Protein AF-A0A0H5CPB0-F1 (afdb_monomer_lite)

Sequence (94 aa):
MDETLHRLLAEAVGRYLDAVDQLADEQRGIAGLELRRLAGAWRSVLGLHHPDGARCAGCGRVHLPRPRRGMCAVWRVAGAYFVRRDGGGLMAER

pLDDT: mean 81.9, std 18.86, range [34.03, 98.19]

Structure (mmCIF, N/CA/C/O backbone):
data_AF-A0A0H5CPB0-F1
#
_entry.id   AF-A0A0H5CPB0-F1
#
loop_
_atom_site.group_PDB
_atom_site.id
_atom_site.type_symbol
_atom_site.label_atom_id
_atom_site.label_alt_id
_atom_site.label_comp_id
_atom_site.label_asym_id
_atom_site.label_entity_id
_atom_site.label_seq_id
_atom_site.pdbx_PDB_ins_code
_atom_site.Cartn_x
_atom_site.Cartn_y
_atom_site.Cartn_z
_atom_site.occupancy
_atom_site.B_iso_or_equiv
_atom_site.auth_seq_id
_atom_site.auth_comp_id
_atom_site.auth_asym_id
_atom_site.auth_atom_id
_atom_site.pdbx_PDB_model_num
ATOM 1 N N . MET A 1 1 ? 13.655 -1.476 -11.332 1.00 67.06 1 MET A N 1
ATOM 2 C CA . MET A 1 1 ? 13.866 -1.939 -9.942 1.00 67.06 1 MET A CA 1
ATOM 3 C C . MET A 1 1 ? 14.265 -3.387 -10.084 1.00 67.06 1 MET A C 1
ATOM 5 O O . MET A 1 1 ? 13.672 -4.024 -10.941 1.00 67.06 1 MET A O 1
ATOM 9 N N . ASP A 1 2 ? 15.273 -3.859 -9.356 1.00 74.62 2 ASP A N 1
ATOM 10 C CA . ASP A 1 2 ? 15.589 -5.290 -9.375 1.00 74.62 2 ASP A CA 1
ATOM 11 C C . ASP A 1 2 ? 14.381 -6.116 -8.890 1.00 74.62 2 ASP A C 1
ATOM 13 O O . ASP A 1 2 ? 13.633 -5.654 -8.024 1.00 74.62 2 ASP A O 1
ATOM 17 N N . GLU A 1 3 ? 14.166 -7.300 -9.460 1.00 77.88 3 GLU A N 1
ATOM 18 C CA . GLU A 1 3 ? 13.003 -8.145 -9.157 1.00 77.88 3 GLU A CA 1
ATOM 19 C C . GLU A 1 3 ? 13.016 -8.611 -7.695 1.00 77.88 3 GLU A C 1
ATOM 21 O O . GLU A 1 3 ? 11.980 -8.615 -7.026 1.00 77.88 3 GLU A O 1
ATOM 26 N N . THR A 1 4 ? 14.201 -8.911 -7.159 1.00 84.12 4 THR A N 1
ATOM 27 C CA . THR A 1 4 ? 14.366 -9.302 -5.753 1.00 84.12 4 THR A CA 1
ATOM 28 C C . THR A 1 4 ? 14.008 -8.146 -4.824 1.00 84.12 4 THR A C 1
ATOM 30 O O . THR A 1 4 ? 13.224 -8.315 -3.890 1.00 84.12 4 THR A O 1
ATOM 33 N N . LEU A 1 5 ? 14.520 -6.943 -5.114 1.00 83.00 5 LEU A N 1
ATOM 34 C CA . LEU A 1 5 ? 14.171 -5.732 -4.363 1.00 83.00 5 LEU A CA 1
ATOM 35 C C . LEU A 1 5 ? 12.665 -5.442 -4.425 1.00 83.00 5 LEU A C 1
ATOM 37 O O . LEU A 1 5 ? 12.079 -5.031 -3.424 1.00 83.00 5 LEU A O 1
ATOM 41 N N . HIS A 1 6 ? 12.038 -5.658 -5.583 1.00 85.69 6 HIS A N 1
ATOM 42 C CA . HIS A 1 6 ? 10.596 -5.504 -5.727 1.00 85.69 6 HIS A CA 1
ATOM 43 C C . HIS A 1 6 ? 9.829 -6.456 -4.828 1.00 85.69 6 HIS A C 1
ATOM 45 O O . HIS A 1 6 ? 8.943 -6.015 -4.103 1.00 85.69 6 HIS A O 1
ATOM 51 N N . ARG A 1 7 ? 10.190 -7.739 -4.853 1.00 89.44 7 ARG A N 1
ATOM 52 C CA . ARG A 1 7 ? 9.525 -8.775 -4.068 1.00 89.44 7 ARG A CA 1
ATOM 53 C C . ARG A 1 7 ? 9.596 -8.475 -2.574 1.00 89.44 7 ARG A C 1
ATOM 55 O O . ARG A 1 7 ? 8.563 -8.458 -1.918 1.00 89.44 7 ARG A O 1
ATOM 62 N N . LEU A 1 8 ? 10.786 -8.146 -2.067 1.00 91.31 8 LEU A N 1
ATOM 63 C CA . LEU A 1 8 ? 10.982 -7.800 -0.655 1.00 91.31 8 LEU A CA 1
ATOM 64 C C . LEU A 1 8 ? 10.178 -6.562 -0.246 1.00 91.31 8 LEU A C 1
ATOM 66 O O . LEU A 1 8 ? 9.564 -6.534 0.819 1.00 91.31 8 LEU A O 1
ATOM 70 N N . LEU A 1 9 ? 10.159 -5.534 -1.099 1.00 90.94 9 LEU A N 1
ATOM 71 C CA . LEU A 1 9 ? 9.379 -4.331 -0.835 1.00 90.94 9 LEU A CA 1
ATOM 72 C C . LEU A 1 9 ? 7.872 -4.610 -0.868 1.00 90.94 9 LEU A C 1
ATOM 74 O O . LEU A 1 9 ? 7.150 -4.114 -0.008 1.00 90.94 9 LEU A O 1
ATOM 78 N N . ALA A 1 10 ? 7.401 -5.387 -1.843 1.00 93.31 10 ALA A N 1
ATOM 79 C CA . ALA A 1 10 ? 6.002 -5.778 -1.972 1.00 93.31 10 ALA A CA 1
ATOM 80 C C . ALA A 1 10 ? 5.530 -6.577 -0.757 1.00 93.31 10 ALA A C 1
ATOM 82 O O . ALA A 1 10 ? 4.454 -6.307 -0.234 1.00 93.31 10 ALA A O 1
ATOM 83 N N . GLU A 1 11 ? 6.360 -7.493 -0.267 1.00 95.25 11 GLU A N 1
ATOM 84 C CA . GLU A 1 11 ? 6.080 -8.278 0.930 1.00 95.25 11 GLU A CA 1
ATOM 85 C C . GLU A 1 11 ? 6.001 -7.397 2.186 1.00 95.25 11 GLU A C 1
ATOM 87 O O . GLU A 1 11 ? 5.046 -7.494 2.955 1.00 95.25 11 GLU A O 1
ATOM 92 N N . ALA A 1 12 ? 6.962 -6.487 2.376 1.00 95.25 12 ALA A N 1
ATOM 93 C CA . ALA A 1 12 ? 6.965 -5.570 3.516 1.00 95.25 12 ALA A CA 1
ATOM 94 C C . ALA A 1 12 ? 5.758 -4.616 3.502 1.00 95.25 12 ALA A C 1
ATOM 96 O O . ALA A 1 12 ? 5.094 -4.441 4.521 1.00 95.25 12 ALA A O 1
ATOM 97 N N . VAL A 1 13 ? 5.437 -4.041 2.339 1.00 96.06 13 VAL A N 1
ATOM 98 C CA . VAL A 1 13 ? 4.238 -3.211 2.160 1.00 96.06 13 VAL A CA 1
ATOM 99 C C . VAL A 1 13 ? 2.964 -4.026 2.394 1.00 96.06 13 VAL A C 1
ATOM 101 O O . VAL A 1 13 ? 2.045 -3.529 3.037 1.00 96.06 13 VAL A O 1
ATOM 104 N N . GLY A 1 14 ? 2.910 -5.269 1.907 1.00 96.81 14 GLY A N 1
ATOM 105 C CA . GLY A 1 14 ? 1.787 -6.182 2.123 1.00 96.81 14 GLY A CA 1
ATOM 106 C C . GLY A 1 14 ? 1.515 -6.402 3.607 1.00 96.81 14 GLY A C 1
ATOM 107 O O . GLY A 1 14 ? 0.410 -6.123 4.058 1.00 96.81 14 GLY A O 1
ATOM 108 N N . ARG A 1 15 ? 2.549 -6.759 4.382 1.00 97.06 15 ARG A N 1
ATOM 109 C CA . ARG A 1 15 ? 2.436 -6.922 5.841 1.00 97.06 15 ARG A CA 1
ATOM 110 C C . ARG A 1 15 ? 1.902 -5.678 6.543 1.00 97.06 15 ARG A C 1
ATOM 112 O O . ARG A 1 15 ? 1.072 -5.796 7.437 1.00 97.06 15 ARG A O 1
ATOM 119 N N . TYR A 1 16 ? 2.361 -4.491 6.146 1.00 97.00 16 TYR A N 1
ATOM 120 C CA . TYR A 1 16 ? 1.847 -3.246 6.714 1.00 97.00 16 TYR A CA 1
ATOM 121 C C . TYR A 1 16 ? 0.350 -3.070 6.425 1.00 97.00 16 TYR A C 1
ATOM 123 O O . TYR A 1 16 ? -0.418 -2.737 7.322 1.00 97.00 16 TYR A O 1
ATOM 131 N N . LEU A 1 17 ? -0.083 -3.303 5.183 1.00 97.44 17 LEU A N 1
ATOM 132 C CA . LEU A 1 17 ? -1.495 -3.178 4.809 1.00 97.44 17 LEU A CA 1
ATOM 133 C C . LEU A 1 17 ? -2.369 -4.244 5.486 1.00 97.44 17 LEU A C 1
ATOM 135 O O . LEU A 1 17 ? -3.506 -3.945 5.840 1.00 97.44 17 LEU A O 1
ATOM 139 N N . ASP A 1 18 ? -1.839 -5.445 5.721 1.00 97.44 18 ASP A N 1
ATOM 140 C CA . ASP A 1 18 ? -2.525 -6.484 6.494 1.00 97.44 18 ASP A CA 1
ATOM 141 C C . ASP A 1 18 ? -2.693 -6.060 7.962 1.00 97.44 18 ASP A C 1
ATOM 143 O O . ASP A 1 18 ? -3.767 -6.231 8.534 1.00 97.44 18 ASP A O 1
ATOM 147 N N . ALA A 1 19 ? -1.679 -5.423 8.557 1.00 96.19 19 ALA A N 1
ATOM 148 C CA . ALA A 1 19 ? -1.793 -4.838 9.894 1.00 96.19 19 ALA A CA 1
ATOM 149 C C . ALA A 1 19 ? -2.823 -3.691 9.944 1.00 96.19 19 ALA A C 1
ATOM 151 O O . ALA A 1 19 ? -3.550 -3.557 10.925 1.00 96.19 19 ALA A O 1
ATOM 152 N N . VAL A 1 20 ? -2.939 -2.882 8.881 1.00 96.75 20 VAL A N 1
ATOM 153 C CA . VAL A 1 20 ? -3.997 -1.859 8.776 1.00 96.75 20 VAL A CA 1
ATOM 154 C C . VAL A 1 20 ? -5.389 -2.491 8.734 1.00 96.75 20 VAL A C 1
ATOM 156 O O . VAL A 1 20 ? -6.301 -1.957 9.363 1.00 96.75 20 VAL A O 1
ATOM 159 N N . ASP A 1 21 ? -5.568 -3.617 8.041 1.00 96.88 21 ASP A N 1
ATOM 160 C CA . ASP A 1 21 ? -6.850 -4.332 8.041 1.00 96.88 21 ASP A CA 1
ATOM 161 C C . ASP A 1 21 ? -7.180 -4.920 9.420 1.00 96.88 21 ASP A C 1
ATOM 163 O O . ASP A 1 21 ? -8.320 -4.810 9.862 1.00 96.88 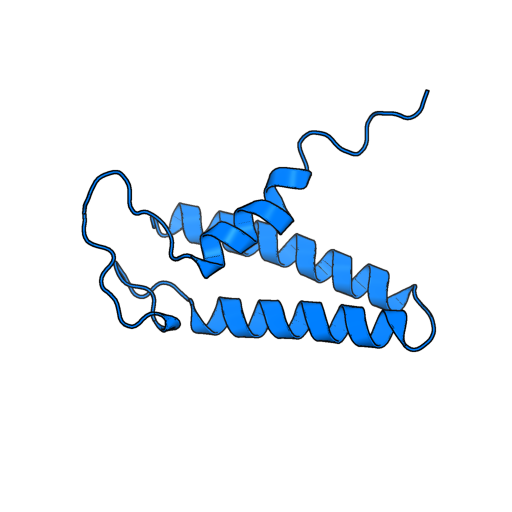21 ASP A O 1
ATOM 167 N N . GLN A 1 22 ? -6.189 -5.454 10.141 1.00 96.00 22 GLN A N 1
ATOM 168 C CA . GLN A 1 22 ? -6.376 -5.911 11.525 1.00 96.00 22 GLN A CA 1
ATOM 169 C C . GLN A 1 22 ? -6.814 -4.762 12.445 1.00 96.00 22 GLN A C 1
ATOM 171 O O . GLN A 1 22 ? -7.797 -4.891 13.171 1.00 96.00 22 GLN A O 1
ATOM 176 N N . LEU A 1 23 ? -6.162 -3.598 12.349 1.00 96.44 23 LEU A N 1
ATOM 177 C CA . LEU A 1 23 ? -6.584 -2.395 13.076 1.00 96.44 23 LEU A CA 1
ATOM 178 C C . LEU A 1 23 ? -8.001 -1.967 12.682 1.00 96.44 23 LEU A C 1
ATOM 180 O O . LEU A 1 23 ? -8.772 -1.495 13.513 1.00 96.44 23 LEU A O 1
ATOM 184 N N . ALA A 1 24 ? -8.370 -2.125 11.414 1.00 96.62 24 ALA A N 1
ATOM 185 C CA . ALA A 1 24 ? -9.710 -1.806 10.956 1.00 96.62 24 ALA A CA 1
ATOM 186 C C . ALA A 1 24 ? -10.784 -2.720 11.568 1.00 96.62 24 ALA A C 1
ATOM 188 O O . ALA A 1 24 ? -11.905 -2.259 11.782 1.00 96.62 24 ALA A O 1
ATOM 189 N N . ASP A 1 25 ? -10.451 -3.979 11.862 1.00 94.38 25 ASP A N 1
ATOM 190 C CA . ASP A 1 25 ? -11.345 -4.937 12.524 1.00 94.38 25 ASP A CA 1
ATOM 191 C C . ASP A 1 25 ? -11.570 -4.599 14.006 1.00 94.38 25 ASP A C 1
ATOM 193 O O . ASP A 1 25 ? -12.664 -4.816 14.534 1.00 94.38 25 ASP A O 1
ATOM 197 N N . GLU A 1 26 ? -10.567 -4.018 14.664 1.00 95.00 26 GLU A N 1
ATOM 198 C CA . GLU A 1 26 ? -10.655 -3.546 16.052 1.00 95.00 26 GLU A CA 1
ATOM 199 C C . GLU A 1 26 ? -11.487 -2.257 16.181 1.00 95.00 26 GLU A C 1
ATOM 201 O O . GLU A 1 26 ? -12.125 -2.005 17.209 1.00 95.00 26 GLU A O 1
ATOM 206 N N . GLN A 1 27 ? -11.532 -1.447 15.119 1.00 93.50 27 GLN A N 1
ATOM 207 C CA . GLN A 1 27 ? -12.215 -0.158 15.107 1.00 93.50 27 GLN A CA 1
ATOM 208 C C . GLN A 1 27 ? -13.704 -0.285 14.767 1.00 93.50 27 GLN A C 1
ATOM 210 O O . GLN A 1 27 ? -14.111 -0.851 13.754 1.00 93.50 27 GLN A O 1
ATOM 215 N N . ARG A 1 28 ? -14.559 0.339 15.585 1.00 88.69 28 ARG A N 1
ATOM 216 C CA . ARG A 1 28 ? -16.008 0.382 15.337 1.00 88.69 28 ARG A CA 1
ATOM 217 C C . ARG A 1 28 ? -16.400 1.551 14.431 1.00 88.69 28 ARG A C 1
ATOM 219 O O . ARG A 1 28 ? -15.851 2.648 14.514 1.00 88.69 28 ARG A O 1
ATOM 226 N N . GLY A 1 29 ? -17.430 1.334 13.615 1.00 92.06 29 GLY A N 1
ATOM 227 C CA . GLY A 1 29 ? -18.065 2.383 12.816 1.00 92.06 29 GLY A CA 1
ATOM 228 C C . GLY A 1 29 ? -17.238 2.838 11.610 1.00 92.06 29 GLY A C 1
ATOM 229 O O . GLY A 1 29 ? -16.545 2.048 10.974 1.00 92.06 29 GLY A O 1
ATOM 230 N N . ILE A 1 30 ? -17.352 4.124 11.267 1.00 96.75 30 ILE A N 1
ATOM 231 C CA . ILE A 1 30 ? -16.822 4.696 10.014 1.00 96.75 30 ILE A CA 1
ATOM 232 C C . ILE A 1 30 ? -15.296 4.562 9.916 1.00 96.75 30 ILE A C 1
ATOM 234 O O . ILE A 1 30 ? -14.775 4.340 8.827 1.00 96.75 30 ILE A O 1
ATOM 238 N N . ALA A 1 31 ? -14.578 4.642 11.039 1.00 96.06 31 ALA A N 1
ATOM 239 C CA . ALA A 1 31 ? -13.120 4.553 11.046 1.00 96.06 31 ALA A CA 1
ATOM 240 C C . ALA A 1 31 ? -12.612 3.214 10.482 1.00 96.06 31 ALA A C 1
ATOM 242 O O . ALA A 1 31 ? -11.749 3.217 9.609 1.00 96.06 31 ALA A O 1
ATOM 243 N N . GLY A 1 32 ? -13.183 2.083 10.916 1.00 97.31 32 GLY A N 1
ATOM 244 C CA . GLY A 1 32 ? -12.812 0.764 10.392 1.00 97.31 32 GLY A CA 1
ATOM 245 C C . GLY A 1 32 ? -13.133 0.621 8.901 1.00 97.31 32 GLY A C 1
ATOM 246 O O . GLY A 1 32 ? -12.311 0.140 8.123 1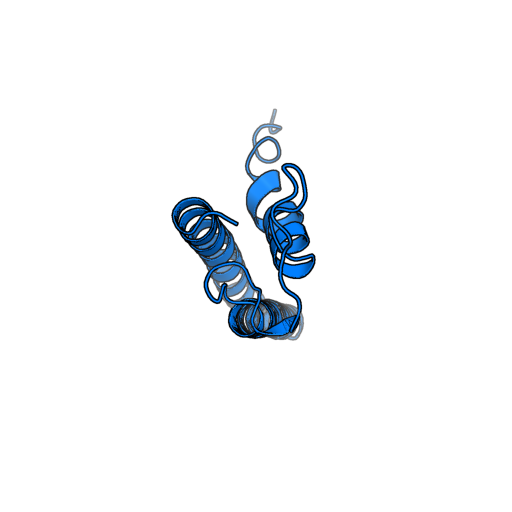.00 97.31 32 GLY A O 1
ATOM 247 N N . LEU A 1 33 ? -14.292 1.129 8.463 1.00 97.56 33 LEU A N 1
ATOM 248 C CA . LEU A 1 33 ? -14.662 1.123 7.044 1.00 97.56 33 LEU A CA 1
ATOM 249 C C . LEU A 1 33 ? -13.650 1.895 6.181 1.00 97.56 33 LEU A C 1
ATOM 251 O O . LEU A 1 33 ? -13.208 1.383 5.151 1.00 97.56 33 LEU A O 1
ATOM 255 N N . GLU A 1 34 ? -13.270 3.105 6.594 1.00 98.19 34 GLU A N 1
ATOM 256 C CA . GLU A 1 34 ? -12.323 3.929 5.838 1.00 98.19 34 GLU A CA 1
ATOM 257 C C . GLU A 1 34 ? -10.901 3.351 5.861 1.00 98.19 34 GLU A C 1
ATOM 259 O O . GLU A 1 34 ? -10.213 3.410 4.842 1.00 98.19 34 GLU A O 1
ATOM 264 N N . LEU A 1 35 ? -10.469 2.712 6.956 1.00 97.69 35 LEU A N 1
ATOM 265 C CA . LEU A 1 35 ? -9.180 2.010 7.002 1.00 97.69 35 LEU A CA 1
ATOM 266 C C . LEU A 1 35 ? -9.118 0.866 5.980 1.00 97.69 35 LEU A C 1
ATOM 268 O O . LEU A 1 35 ? -8.195 0.844 5.161 1.00 97.69 35 LEU A O 1
ATOM 272 N N . ARG A 1 36 ? -10.131 -0.017 5.940 1.00 97.69 36 ARG A N 1
ATOM 273 C CA . ARG A 1 36 ? -10.204 -1.094 4.930 1.00 97.69 36 ARG A CA 1
ATOM 274 C C . ARG A 1 36 ? -10.250 -0.532 3.512 1.00 97.69 36 ARG A C 1
ATOM 276 O O . ARG A 1 36 ? -9.600 -1.050 2.603 1.00 97.69 36 ARG A O 1
ATOM 283 N N . ARG A 1 37 ? -11.000 0.556 3.303 1.00 97.88 37 ARG A N 1
ATOM 284 C CA . ARG A 1 37 ? -11.095 1.224 1.999 1.00 97.88 37 ARG A CA 1
ATOM 285 C C . ARG A 1 37 ? -9.741 1.763 1.543 1.00 97.88 37 ARG A C 1
ATOM 287 O O . ARG A 1 37 ? -9.370 1.561 0.387 1.00 97.88 37 ARG A O 1
ATOM 294 N N . LEU A 1 38 ? -8.996 2.422 2.430 1.00 97.75 38 LEU A N 1
ATOM 295 C CA . LEU A 1 38 ? -7.663 2.948 2.135 1.00 97.75 38 LEU A CA 1
ATOM 296 C C . LEU A 1 38 ? -6.657 1.824 1.866 1.00 97.75 38 LEU A C 1
ATOM 298 O O . LEU A 1 38 ? -5.903 1.912 0.894 1.00 97.75 38 LEU A O 1
ATOM 302 N N . ALA A 1 39 ? -6.673 0.753 2.664 1.00 97.94 39 ALA A N 1
ATOM 303 C CA . ALA A 1 39 ? -5.818 -0.412 2.446 1.00 97.94 39 ALA A CA 1
ATOM 304 C C . ALA A 1 39 ? -6.112 -1.079 1.090 1.00 97.94 39 ALA A C 1
ATOM 306 O O . ALA A 1 39 ? -5.201 -1.303 0.287 1.00 97.94 39 ALA A O 1
ATOM 307 N N . GLY A 1 40 ? -7.390 -1.310 0.773 1.00 98.19 40 GLY A N 1
ATOM 308 C CA . GLY A 1 40 ? -7.825 -1.844 -0.520 1.00 98.19 40 GLY A CA 1
ATOM 309 C C . GLY A 1 40 ? -7.451 -0.948 -1.706 1.00 98.19 40 GLY A C 1
ATOM 310 O O . GLY A 1 40 ? -6.989 -1.443 -2.741 1.00 98.1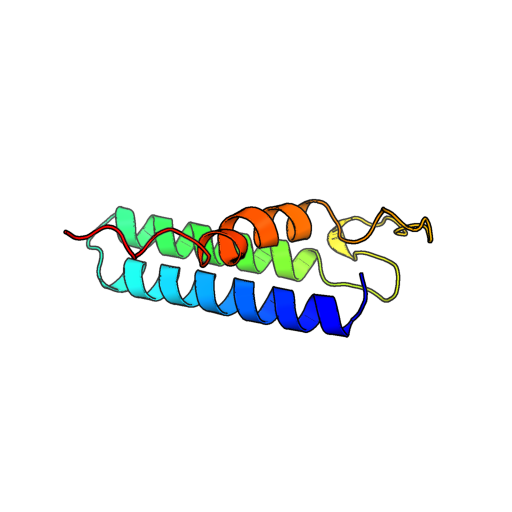9 40 GLY A O 1
ATOM 311 N N . ALA A 1 41 ? -7.576 0.374 -1.555 1.00 98.12 41 ALA A N 1
ATOM 312 C CA . ALA A 1 41 ? -7.163 1.331 -2.577 1.00 98.12 41 ALA A CA 1
ATOM 313 C C . ALA A 1 41 ? -5.655 1.240 -2.856 1.00 98.12 41 ALA A C 1
ATOM 315 O O . ALA A 1 41 ? -5.248 1.162 -4.016 1.00 98.12 41 ALA A O 1
ATOM 316 N N . TRP A 1 42 ? -4.824 1.172 -1.812 1.00 97.94 42 TRP A N 1
ATOM 317 C CA . TRP A 1 42 ? -3.378 1.016 -1.972 1.00 97.94 42 TRP A CA 1
ATOM 318 C C . TRP A 1 42 ? -2.997 -0.312 -2.619 1.00 97.94 42 TRP A C 1
ATOM 320 O O . TRP A 1 42 ? -2.185 -0.303 -3.544 1.00 97.94 42 TRP A O 1
ATOM 330 N N . ARG A 1 43 ? -3.612 -1.434 -2.219 1.00 97.94 43 ARG A N 1
ATOM 331 C CA . ARG A 1 43 ? -3.383 -2.732 -2.881 1.00 97.94 43 ARG A CA 1
ATOM 332 C C . ARG A 1 43 ? -3.709 -2.670 -4.373 1.00 97.94 43 ARG A C 1
ATOM 334 O O . ARG A 1 43 ? -2.912 -3.121 -5.194 1.00 97.94 43 ARG A O 1
ATOM 341 N N . SER A 1 44 ? -4.830 -2.043 -4.726 1.00 97.44 44 SER A N 1
ATOM 342 C CA . SER A 1 44 ? -5.252 -1.877 -6.122 1.00 97.44 44 SER A CA 1
ATOM 343 C C . SER A 1 44 ? -4.244 -1.049 -6.922 1.00 97.44 44 SER A C 1
ATOM 345 O O . SER A 1 44 ? -3.786 -1.474 -7.981 1.00 97.44 44 SER A O 1
ATOM 347 N N . VAL A 1 45 ? -3.834 0.110 -6.393 1.00 96.25 45 VAL A N 1
ATOM 348 C CA . VAL A 1 45 ? -2.840 0.976 -7.043 1.00 96.25 45 VAL A CA 1
ATOM 349 C C . VAL A 1 45 ? -1.495 0.255 -7.191 1.00 96.25 45 VAL A C 1
ATOM 351 O O . VAL A 1 45 ? -0.882 0.310 -8.254 1.00 96.25 45 VAL A O 1
ATOM 354 N N . LEU A 1 46 ? -1.030 -0.469 -6.173 1.00 94.88 46 LEU A N 1
ATOM 355 C CA . LEU A 1 46 ? 0.233 -1.210 -6.242 1.00 94.88 46 LEU A CA 1
ATOM 356 C C . LEU A 1 46 ? 0.193 -2.341 -7.278 1.00 94.88 46 LEU A C 1
ATOM 358 O O . LEU A 1 46 ? 1.155 -2.490 -8.033 1.00 94.88 46 LEU A O 1
ATOM 362 N N . GLY A 1 47 ? -0.925 -3.069 -7.375 1.00 93.69 47 GLY A N 1
ATOM 363 C CA . GLY A 1 47 ? -1.129 -4.116 -8.381 1.00 93.69 47 GLY A CA 1
ATOM 364 C C . GLY A 1 47 ? -1.112 -3.578 -9.817 1.00 93.69 47 GLY A C 1
ATOM 365 O O . GLY A 1 47 ? -0.458 -4.148 -10.694 1.00 93.69 47 GLY A O 1
ATOM 366 N N . LEU A 1 48 ? -1.734 -2.416 -10.051 1.00 93.81 48 LEU A N 1
ATOM 367 C CA . LEU A 1 48 ? -1.659 -1.720 -11.344 1.00 93.81 48 LEU A CA 1
ATOM 368 C C . LEU A 1 48 ? -0.221 -1.315 -11.700 1.00 93.81 48 LEU A C 1
ATOM 370 O O . LEU A 1 48 ? 0.144 -1.254 -12.872 1.00 93.81 48 LEU A O 1
ATOM 374 N N . HIS A 1 49 ? 0.618 -1.063 -10.697 1.00 92.25 49 HIS A N 1
ATOM 375 C CA . HIS A 1 49 ? 2.006 -0.646 -10.860 1.00 92.25 49 HIS A CA 1
ATOM 376 C C . HIS A 1 49 ? 3.023 -1.791 -10.719 1.00 92.25 49 HIS A C 1
ATOM 378 O O . HIS A 1 49 ? 4.183 -1.526 -10.380 1.00 92.25 49 HIS A O 1
ATOM 384 N N . HIS A 1 50 ? 2.642 -3.040 -11.005 1.00 86.19 50 HIS A N 1
ATOM 385 C CA . HIS A 1 50 ? 3.591 -4.155 -11.003 1.00 86.19 50 HIS A CA 1
ATOM 386 C C . HIS A 1 50 ? 4.745 -3.939 -12.016 1.00 86.19 50 HIS A C 1
ATOM 388 O O . HIS A 1 50 ? 4.579 -3.234 -13.026 1.00 86.19 50 HIS A O 1
ATOM 394 N N . PRO A 1 51 ? 5.945 -4.480 -11.743 1.00 82.69 51 PRO A N 1
ATOM 395 C CA . PRO A 1 51 ? 7.056 -4.445 -12.680 1.00 82.69 51 PRO A CA 1
ATOM 396 C C . PRO A 1 51 ? 6.774 -5.345 -13.880 1.00 82.69 51 PRO A C 1
ATOM 398 O O . PRO A 1 51 ? 6.377 -6.492 -13.718 1.00 82.69 51 PRO A O 1
ATOM 401 N N . ASP A 1 52 ? 7.063 -4.830 -15.067 1.00 80.31 52 ASP A N 1
ATOM 402 C CA . ASP A 1 52 ? 7.068 -5.569 -16.328 1.00 80.31 52 ASP A CA 1
ATOM 403 C C . ASP A 1 52 ? 8.478 -5.455 -16.927 1.00 80.31 52 ASP A C 1
ATOM 405 O O . ASP A 1 52 ? 8.828 -4.491 -17.624 1.00 80.31 52 ASP A O 1
ATOM 409 N N . GLY A 1 53 ? 9.358 -6.366 -16.499 1.00 76.25 53 GLY A N 1
ATOM 410 C CA . GLY A 1 53 ? 10.797 -6.295 -16.751 1.00 76.25 53 GLY A CA 1
ATOM 411 C C . GLY A 1 53 ? 11.409 -4.976 -16.254 1.00 76.25 53 GLY A C 1
ATOM 412 O O . GLY A 1 53 ? 11.422 -4.673 -15.062 1.00 76.25 53 GLY A O 1
ATOM 413 N N . ALA A 1 54 ? 11.917 -4.154 -17.179 1.00 73.31 54 ALA A N 1
ATOM 414 C CA . ALA A 1 54 ? 12.489 -2.836 -16.871 1.00 73.31 54 ALA A CA 1
ATOM 415 C C . ALA A 1 54 ? 11.448 -1.695 -16.805 1.00 73.31 54 ALA A C 1
ATOM 417 O O . ALA A 1 54 ? 11.809 -0.526 -16.628 1.00 73.31 54 ALA A O 1
ATOM 418 N N . ARG A 1 55 ? 10.156 -1.990 -16.979 1.00 77.12 55 ARG A N 1
ATOM 419 C CA . ARG A 1 55 ? 9.069 -0.999 -17.001 1.00 77.12 55 ARG A CA 1
ATOM 420 C C . ARG A 1 55 ? 8.141 -1.184 -15.805 1.00 77.12 55 ARG A C 1
ATOM 422 O O . ARG A 1 55 ? 8.202 -2.176 -15.089 1.00 77.12 55 ARG A O 1
ATOM 429 N N . CYS A 1 56 ? 7.287 -0.195 -15.583 1.00 85.88 56 CYS A N 1
ATOM 430 C CA . CYS A 1 56 ? 6.150 -0.307 -14.677 1.00 85.88 56 CYS A CA 1
ATOM 431 C C . CYS A 1 56 ? 4.873 -0.291 -15.517 1.00 85.88 56 CYS A C 1
ATOM 433 O O . CYS A 1 56 ? 4.662 0.677 -16.258 1.00 85.88 56 CYS A O 1
ATOM 435 N N . ALA A 1 57 ? 4.042 -1.329 -15.383 1.00 86.12 57 ALA A N 1
ATOM 436 C CA . ALA A 1 57 ? 2.843 -1.522 -16.197 1.00 86.12 57 ALA A CA 1
ATOM 437 C C . ALA A 1 57 ? 1.896 -0.310 -16.121 1.00 86.12 57 ALA A C 1
ATOM 439 O O . ALA A 1 57 ? 1.562 0.283 -17.143 1.00 86.12 57 ALA A O 1
ATOM 440 N N . GLY A 1 58 ? 1.576 0.155 -14.911 1.00 85.19 58 GLY A N 1
ATOM 441 C CA . GLY A 1 58 ? 0.684 1.301 -14.701 1.00 85.19 58 GLY A CA 1
ATOM 442 C C . GLY A 1 58 ? 1.256 2.661 -15.111 1.00 85.19 58 GLY A C 1
ATOM 443 O O . GLY A 1 58 ? 0.506 3.610 -15.310 1.00 85.19 58 GLY A O 1
ATOM 444 N N . CYS A 1 59 ? 2.580 2.801 -15.255 1.00 85.06 59 CYS A N 1
ATOM 445 C CA . CYS A 1 59 ? 3.170 4.059 -15.727 1.00 85.06 59 CYS A CA 1
ATOM 446 C C . CYS A 1 59 ? 3.263 4.146 -17.255 1.00 85.06 59 CYS A C 1
ATOM 448 O O . CYS A 1 59 ? 3.441 5.251 -17.768 1.00 85.06 59 CYS A O 1
ATOM 450 N N . GLY A 1 60 ? 3.271 3.011 -17.965 1.00 69.88 60 GLY A N 1
ATOM 451 C CA . GLY A 1 60 ? 3.529 2.951 -19.410 1.00 69.88 60 GLY A CA 1
ATOM 452 C C . GLY A 1 60 ? 4.911 3.474 -19.839 1.00 69.88 60 GLY A C 1
ATOM 453 O O . GLY A 1 60 ? 5.162 3.678 -21.023 1.00 69.88 60 GLY A O 1
ATOM 454 N N . ARG A 1 61 ? 5.826 3.731 -18.893 1.00 65.06 61 ARG A N 1
ATOM 455 C CA . ARG A 1 61 ? 7.147 4.324 -19.151 1.00 65.06 61 ARG A CA 1
ATOM 456 C C . ARG A 1 61 ? 8.252 3.310 -18.884 1.00 65.06 61 ARG A C 1
ATOM 458 O O . ARG A 1 61 ? 8.262 2.646 -17.849 1.00 65.06 61 ARG A O 1
ATOM 465 N N . VAL A 1 62 ? 9.224 3.251 -19.795 1.00 60.31 62 VAL A N 1
ATOM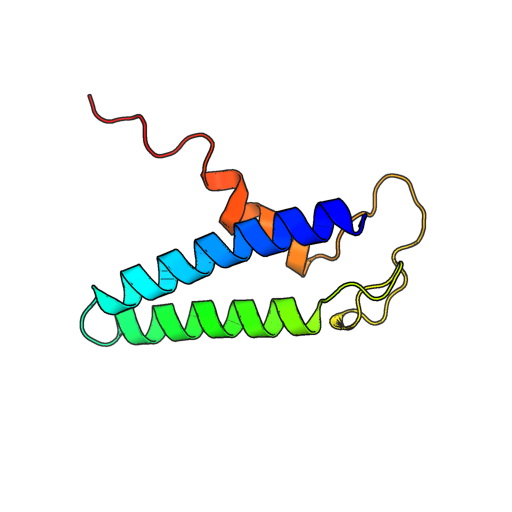 466 C CA . VAL A 1 62 ? 10.489 2.544 -19.563 1.00 60.31 62 VAL A CA 1
ATOM 467 C C . VAL A 1 62 ? 11.264 3.282 -18.482 1.00 60.31 62 VAL A C 1
ATOM 469 O O . VAL A 1 62 ? 11.570 4.468 -18.631 1.00 60.31 62 VAL A O 1
ATOM 472 N N . HIS A 1 63 ? 11.609 2.592 -17.396 1.00 61.41 63 HIS A N 1
ATOM 473 C CA . HIS A 1 63 ? 12.581 3.121 -16.452 1.00 61.41 63 HIS A CA 1
ATOM 474 C C . HIS A 1 63 ? 13.961 2.960 -17.096 1.00 61.41 63 HIS A C 1
ATOM 476 O O . HIS A 1 63 ? 14.564 1.895 -17.034 1.00 61.41 63 HIS A O 1
ATOM 482 N N . LEU A 1 64 ? 14.415 4.003 -17.803 1.00 50.78 64 LEU A N 1
ATOM 483 C CA . LEU A 1 64 ? 15.728 4.042 -18.455 1.00 50.78 64 LEU A CA 1
ATOM 484 C C . LEU A 1 64 ? 16.835 3.552 -17.501 1.00 50.78 64 LEU A C 1
ATOM 486 O O . LEU A 1 64 ? 16.797 3.904 -16.314 1.00 50.78 64 LEU A O 1
ATOM 490 N N . PRO A 1 65 ? 17.853 2.833 -18.013 1.00 47.53 65 PRO A N 1
ATOM 491 C CA . PRO A 1 65 ? 18.984 2.342 -17.236 1.00 47.53 65 PRO A CA 1
ATOM 492 C C . PRO A 1 65 ? 19.932 3.510 -16.935 1.00 47.53 65 PRO A C 1
ATOM 494 O O . PRO A 1 65 ? 21.038 3.612 -17.450 1.00 47.53 65 PRO A O 1
ATOM 497 N N . ARG A 1 66 ? 19.476 4.465 -16.125 1.00 50.09 66 ARG A N 1
ATOM 498 C CA . ARG A 1 66 ? 20.346 5.433 -15.461 1.00 50.09 66 ARG A CA 1
ATOM 499 C C . ARG A 1 66 ? 20.537 4.935 -14.030 1.00 50.09 66 ARG A C 1
ATOM 501 O O . ARG A 1 66 ? 19.534 4.585 -13.402 1.00 50.09 66 ARG A O 1
ATOM 508 N N . PRO A 1 67 ? 21.753 4.988 -13.462 1.00 46.34 67 PRO A N 1
ATOM 509 C CA . PRO A 1 67 ? 22.085 4.406 -12.152 1.00 46.34 67 PRO A CA 1
ATOM 510 C C . PRO A 1 67 ? 21.332 5.011 -10.946 1.00 46.34 67 PRO A C 1
ATOM 512 O O . PRO A 1 67 ? 21.648 4.708 -9.803 1.00 46.34 67 PRO A O 1
ATOM 515 N N . ARG A 1 68 ? 20.330 5.878 -11.164 1.00 49.00 68 ARG A N 1
ATOM 516 C CA . ARG A 1 68 ? 19.563 6.575 -10.120 1.00 49.00 68 ARG A CA 1
ATOM 517 C C . ARG A 1 68 ? 18.048 6.665 -10.348 1.00 49.00 68 ARG A C 1
ATOM 519 O O . ARG A 1 68 ? 17.395 7.450 -9.669 1.00 49.00 68 ARG A O 1
ATOM 526 N N . ARG A 1 69 ? 17.442 5.906 -11.271 1.00 55.50 69 ARG A N 1
ATOM 527 C CA . ARG A 1 69 ? 15.964 5.889 -11.410 1.00 55.50 69 ARG A CA 1
ATOM 528 C C . ARG A 1 69 ? 15.383 4.485 -11.291 1.00 55.50 69 ARG A C 1
ATOM 530 O O . ARG A 1 69 ? 14.665 3.999 -12.157 1.00 55.50 69 ARG A O 1
ATOM 537 N N . GLY A 1 70 ? 15.706 3.862 -10.160 1.00 67.69 70 GLY A N 1
ATOM 538 C CA . GLY A 1 70 ? 14.968 2.733 -9.617 1.00 67.69 70 GLY A CA 1
ATOM 539 C C . GLY A 1 70 ? 13.587 3.172 -9.126 1.00 67.69 70 GLY A C 1
ATOM 540 O O . GLY A 1 70 ? 13.446 4.260 -8.578 1.00 67.69 70 GLY A O 1
ATOM 541 N N . MET A 1 71 ? 12.598 2.294 -9.311 1.00 78.19 71 MET A N 1
ATOM 542 C CA . MET A 1 71 ? 11.249 2.369 -8.739 1.00 78.19 71 MET A CA 1
ATOM 543 C C . MET A 1 71 ? 10.350 3.513 -9.254 1.00 78.19 71 MET A C 1
ATOM 545 O O . MET A 1 71 ? 10.716 4.689 -9.255 1.00 78.19 71 MET A O 1
ATOM 549 N N . CYS A 1 72 ? 9.121 3.180 -9.665 1.00 86.31 72 CYS A N 1
ATOM 550 C CA . CYS A 1 72 ? 8.127 4.194 -10.022 1.00 86.31 72 CYS A CA 1
ATOM 551 C C . CYS A 1 72 ? 7.702 5.014 -8.788 1.00 86.31 72 CYS A C 1
ATOM 553 O O . CYS A 1 72 ? 7.960 4.633 -7.646 1.00 86.31 72 CYS A O 1
ATOM 555 N N . ALA A 1 73 ? 7.072 6.174 -9.000 1.00 87.88 73 ALA A N 1
ATOM 556 C CA . ALA A 1 73 ? 6.703 7.070 -7.901 1.00 87.88 73 ALA A CA 1
ATOM 557 C C . ALA A 1 73 ? 5.795 6.399 -6.855 1.00 87.88 73 ALA A C 1
ATOM 559 O O . ALA A 1 73 ? 6.028 6.589 -5.667 1.00 87.88 73 ALA A O 1
ATOM 560 N N . VAL A 1 74 ? 4.846 5.566 -7.291 1.00 92.62 74 VAL A N 1
ATOM 561 C CA . VAL A 1 74 ? 3.922 4.830 -6.413 1.00 92.62 74 VAL A CA 1
ATOM 562 C C . VAL A 1 74 ? 4.681 3.944 -5.431 1.00 92.62 74 VAL A C 1
ATOM 564 O O . VAL A 1 74 ? 4.558 4.110 -4.221 1.00 92.62 74 VAL A O 1
ATOM 567 N N . TRP A 1 75 ? 5.542 3.064 -5.939 1.00 91.00 75 TRP A N 1
ATOM 568 C CA . TRP A 1 75 ? 6.339 2.175 -5.098 1.00 91.00 75 TRP A CA 1
ATOM 569 C C . TRP A 1 75 ? 7.336 2.943 -4.215 1.00 91.00 75 TRP A C 1
ATOM 571 O O . TRP A 1 75 ? 7.582 2.544 -3.076 1.00 91.00 75 TRP A O 1
ATOM 581 N N . ARG A 1 76 ? 7.863 4.091 -4.681 1.00 89.75 76 ARG A N 1
ATOM 582 C CA . ARG A 1 76 ? 8.717 4.962 -3.850 1.00 89.75 76 ARG A CA 1
ATOM 583 C C . ARG A 1 76 ? 7.960 5.521 -2.649 1.00 89.75 76 ARG A C 1
ATOM 585 O O . ARG A 1 76 ? 8.539 5.581 -1.565 1.00 89.75 76 ARG A O 1
ATOM 592 N N . VAL A 1 77 ? 6.708 5.935 -2.848 1.00 92.88 77 VAL A N 1
ATOM 593 C CA . VAL A 1 77 ? 5.828 6.425 -1.779 1.00 92.88 77 VAL A CA 1
ATOM 594 C C . VAL A 1 77 ? 5.467 5.281 -0.837 1.00 92.88 77 VAL A C 1
ATOM 596 O O . VAL A 1 77 ? 5.671 5.418 0.364 1.00 92.88 77 VAL A O 1
ATOM 599 N N . ALA A 1 78 ? 5.051 4.127 -1.357 1.00 93.69 78 ALA A N 1
ATOM 600 C CA . ALA A 1 78 ? 4.717 2.968 -0.531 1.00 93.69 78 ALA A CA 1
ATOM 601 C C . ALA A 1 78 ? 5.883 2.559 0.384 1.00 93.69 78 ALA A C 1
ATOM 603 O O . ALA A 1 78 ? 5.729 2.500 1.600 1.00 93.69 78 ALA A O 1
ATOM 604 N N . GLY A 1 79 ? 7.094 2.414 -0.162 1.00 91.88 79 GLY A N 1
ATOM 605 C CA . GLY A 1 79 ? 8.269 2.114 0.659 1.00 91.88 79 GLY A CA 1
ATOM 606 C C . GLY A 1 79 ? 8.630 3.212 1.665 1.00 91.88 79 GLY A C 1
ATOM 607 O O . GLY A 1 79 ? 9.245 2.926 2.688 1.00 91.88 79 GLY A O 1
ATOM 608 N N . ALA A 1 80 ? 8.268 4.471 1.403 1.00 91.56 80 ALA A N 1
ATOM 609 C CA . ALA A 1 80 ? 8.501 5.573 2.334 1.00 91.56 80 ALA A CA 1
ATOM 610 C C . ALA A 1 80 ? 7.615 5.514 3.569 1.00 91.56 80 ALA A C 1
ATOM 612 O O . ALA A 1 80 ? 8.101 5.740 4.672 1.00 91.56 80 ALA A O 1
ATOM 613 N N . TYR A 1 81 ? 6.334 5.236 3.368 1.00 93.00 81 TYR A N 1
ATOM 614 C CA . TYR A 1 81 ? 5.335 5.383 4.417 1.00 93.00 81 TYR A CA 1
ATOM 615 C C . TYR A 1 81 ? 5.008 4.067 5.116 1.00 93.00 81 TYR A C 1
ATOM 617 O O . TYR A 1 81 ? 4.678 4.104 6.297 1.00 93.00 81 TYR A O 1
ATOM 625 N N . PHE A 1 82 ? 5.148 2.934 4.424 1.00 93.62 82 PHE A N 1
ATOM 626 C CA . PHE A 1 82 ? 4.748 1.621 4.937 1.00 93.62 82 PHE A CA 1
ATOM 627 C C . PHE A 1 82 ? 5.912 0.759 5.431 1.00 93.62 82 PHE A C 1
ATOM 629 O O . PHE A 1 82 ? 5.670 -0.249 6.070 1.00 93.62 82 PHE A O 1
ATOM 636 N N . VAL A 1 83 ? 7.166 1.123 5.127 1.00 87.12 83 VAL A N 1
ATOM 637 C CA . VAL A 1 83 ? 8.340 0.297 5.486 1.00 87.12 83 VAL A CA 1
ATOM 638 C C . VAL A 1 83 ? 9.389 1.090 6.260 1.00 87.12 83 VAL A C 1
ATOM 640 O O . VAL A 1 83 ? 9.906 0.63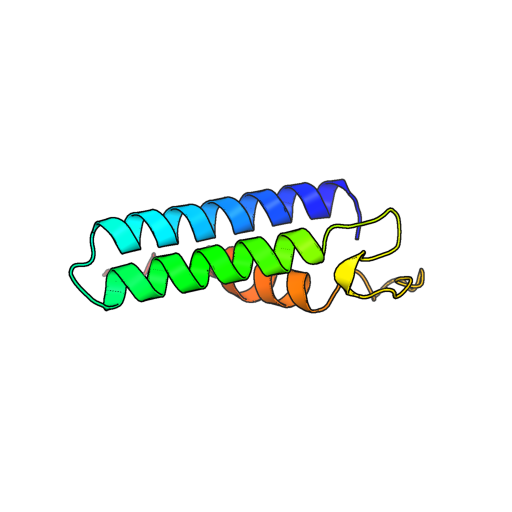0 7.271 1.00 87.12 83 VAL A O 1
ATOM 643 N N . ARG A 1 84 ? 9.706 2.325 5.845 1.00 69.56 84 ARG A N 1
ATOM 644 C CA . ARG A 1 84 ? 10.733 3.133 6.535 1.00 69.56 84 ARG A CA 1
ATOM 645 C C . ARG A 1 84 ? 10.323 3.646 7.924 1.00 69.56 84 ARG A C 1
ATOM 647 O O . ARG A 1 84 ? 11.152 4.262 8.586 1.00 69.56 84 ARG A O 1
ATOM 654 N N . ARG A 1 85 ? 9.091 3.395 8.382 1.00 57.31 85 ARG A N 1
ATOM 655 C CA . ARG A 1 85 ? 8.639 3.762 9.738 1.00 57.31 85 ARG A CA 1
ATOM 656 C C . ARG A 1 85 ? 8.939 2.702 10.805 1.00 57.31 85 ARG A C 1
ATOM 658 O O . ARG A 1 85 ? 8.913 3.050 11.980 1.00 57.31 85 ARG A O 1
ATOM 665 N N . ASP A 1 86 ? 9.362 1.497 10.422 1.00 50.03 86 ASP A N 1
ATOM 666 C CA . ASP A 1 86 ? 9.664 0.410 11.372 1.00 50.03 86 ASP A CA 1
ATOM 667 C C . ASP A 1 86 ? 11.075 0.501 11.994 1.00 50.03 86 ASP A C 1
ATOM 669 O O . ASP A 1 86 ? 11.497 -0.382 12.733 1.00 50.03 86 ASP A O 1
ATOM 673 N N . GLY A 1 87 ? 11.823 1.578 11.721 1.00 46.88 87 GLY A N 1
ATOM 674 C CA . GLY A 1 87 ? 13.191 1.779 12.215 1.00 46.88 87 GLY A CA 1
ATOM 675 C C . GLY A 1 87 ? 13.357 2.722 13.414 1.00 46.88 87 GLY A C 1
ATOM 676 O O . GLY A 1 87 ? 14.494 2.973 13.800 1.00 46.88 87 GL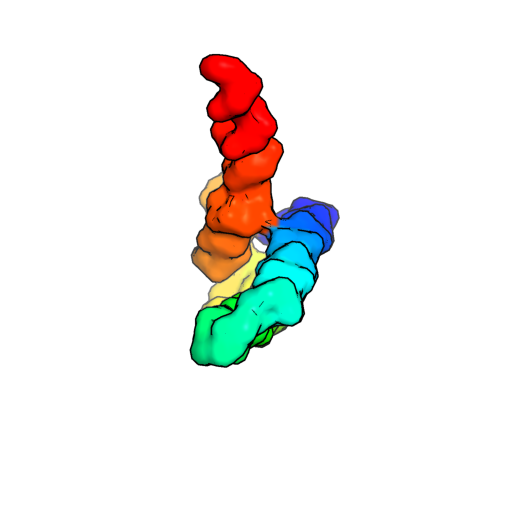Y A O 1
ATOM 677 N N . GLY A 1 88 ? 12.290 3.294 13.991 1.00 43.41 88 GLY A N 1
ATOM 678 C CA . GLY A 1 88 ? 12.485 4.296 15.054 1.00 43.41 88 GLY A CA 1
ATOM 679 C C . GLY A 1 88 ? 11.241 4.867 15.733 1.00 43.41 88 GLY A C 1
ATOM 680 O O . GLY A 1 88 ? 11.238 6.053 16.044 1.00 43.41 88 GLY A O 1
ATOM 681 N N . GLY A 1 89 ? 10.179 4.079 15.928 1.00 38.50 89 GLY A N 1
ATOM 682 C CA . GLY A 1 89 ? 8.906 4.602 16.453 1.00 38.50 89 GLY A CA 1
ATOM 683 C C . GLY A 1 89 ? 8.299 3.904 17.671 1.00 38.50 89 GLY A C 1
ATOM 684 O O . GLY A 1 89 ? 7.311 4.412 18.185 1.00 38.50 89 GLY A O 1
ATOM 685 N N . LEU A 1 90 ? 8.845 2.776 18.141 1.00 42.09 90 LEU A N 1
ATOM 686 C CA . LEU A 1 90 ? 8.251 1.990 19.241 1.00 42.09 90 LEU A CA 1
ATOM 687 C C . LEU A 1 90 ? 9.211 1.717 20.415 1.00 42.09 90 LEU A C 1
ATOM 689 O O . LEU A 1 90 ? 8.982 0.816 21.211 1.00 42.09 90 LEU A O 1
ATOM 693 N N . MET A 1 91 ? 10.272 2.517 20.566 1.00 38.00 91 MET A N 1
ATOM 694 C CA . MET A 1 91 ? 11.100 2.538 21.782 1.00 38.00 91 MET A CA 1
ATOM 695 C C . MET A 1 91 ? 11.220 3.971 22.310 1.00 38.00 91 MET A C 1
ATOM 697 O O . MET A 1 91 ? 12.276 4.591 22.234 1.00 38.00 91 MET A O 1
ATOM 701 N N . ALA A 1 92 ? 10.113 4.510 22.814 1.00 34.03 92 ALA A N 1
ATOM 702 C CA . ALA A 1 92 ? 10.114 5.670 23.702 1.00 34.03 92 ALA A CA 1
ATOM 703 C C . ALA A 1 92 ? 8.932 5.577 24.682 1.00 34.03 92 ALA A C 1
ATOM 705 O O . ALA A 1 92 ? 8.109 6.478 24.778 1.00 34.03 92 ALA A O 1
ATOM 706 N N . GLU A 1 93 ? 8.850 4.454 25.393 1.00 38.38 93 GLU A N 1
ATOM 707 C CA . GLU A 1 93 ? 8.259 4.405 26.731 1.00 38.38 93 GLU A CA 1
ATOM 708 C C . GLU A 1 93 ? 9.421 4.271 27.714 1.00 38.38 93 GLU A C 1
ATOM 710 O O . GLU A 1 93 ? 9.994 3.187 27.809 1.00 38.38 93 GLU A O 1
ATOM 715 N N . ARG A 1 94 ? 9.793 5.376 28.373 1.00 41.72 94 ARG A N 1
ATOM 716 C CA . ARG A 1 94 ? 10.160 5.469 29.799 1.00 41.72 94 ARG A CA 1
ATOM 717 C C . ARG A 1 94 ? 9.980 6.909 30.262 1.00 41.72 94 ARG A C 1
ATOM 719 O O . ARG A 1 94 ? 10.503 7.805 29.565 1.00 41.72 94 ARG A O 1
#

Foldseek 3Di:
DDPVVVVVLVVQLVVLLVVLLVVLVVDDDPSSVVSPVVSVVLVVVVVCQDDDDQHTNNVPDRQPPDVPRPDDPSSVVSCVPRPVVVPDDPPPDD

Radius of gyration: 15.53 Å; chains: 1; bounding box: 40×16×49 Å

Secondary structure (DSSP, 8-state):
--HHHHHHHHHHHHHHHHHHHHHHHHS-THHHHHHHHHHHHHHHHHHHT-EETTEEGGGTEE----TT--S-HHHHHHHHHHTTTTTSSS----